Protein AF-A0A496DZE6-F1 (afdb_monomer)

Foldseek 3Di:
DDDPPDPPPLPDQDPVLVVLLVCLVPDDDPDQKDALDPPRIGNGVPVLNVVLSVCCVVDVSPVVNVVSSVVSVSVVVRVVVVVVVVVD

Mean predicted aligned error: 7.96 Å

Secondary structure (DSSP, 8-state):
-----SSTTSSS--HHHHHHHHHHHH-----S-EEEETTEEES-HHHHHHHHHHHHHHHTT-GGGHHHHHHHHHHHHHHHHHHHHTT-

Structure (mmCIF, N/CA/C/O backbone):
data_AF-A0A496DZE6-F1
#
_entry.id   AF-A0A496DZE6-F1
#
loop_
_atom_site.group_PDB
_atom_site.id
_atom_site.type_symbol
_atom_site.label_atom_id
_atom_site.label_alt_id
_atom_site.label_comp_id
_atom_site.label_asym_id
_atom_site.label_entity_id
_atom_site.label_seq_id
_atom_site.pdbx_PDB_ins_code
_atom_site.Cartn_x
_atom_site.Cartn_y
_atom_site.Cartn_z
_atom_site.occupancy
_atom_site.B_iso_or_equiv
_atom_site.auth_seq_id
_atom_site.auth_comp_id
_atom_site.auth_asym_id
_atom_site.auth_atom_id
_atom_site.pdbx_PDB_model_num
ATOM 1 N N . MET A 1 1 ? 43.989 2.648 -14.035 1.00 45.34 1 MET A N 1
ATOM 2 C CA . MET A 1 1 ? 43.136 3.517 -13.194 1.00 45.34 1 MET A CA 1
ATOM 3 C C . MET A 1 1 ? 42.053 4.099 -14.078 1.00 45.34 1 MET A C 1
ATOM 5 O O . MET A 1 1 ? 42.379 4.564 -15.159 1.00 45.34 1 MET A O 1
ATOM 9 N N . GLY A 1 2 ? 40.799 4.026 -13.648 1.00 41.59 2 GLY A N 1
ATOM 10 C CA . GLY A 1 2 ? 39.648 4.527 -14.399 1.00 41.59 2 GLY A CA 1
ATOM 11 C C . GLY A 1 2 ? 38.414 3.710 -14.049 1.00 41.59 2 GLY A C 1
ATOM 12 O O . GLY A 1 2 ? 37.936 2.929 -14.861 1.00 41.59 2 GLY A O 1
ATOM 13 N N . ILE A 1 3 ? 37.990 3.791 -12.788 1.00 43.38 3 ILE A N 1
ATOM 14 C CA . ILE A 1 3 ? 36.810 3.090 -12.287 1.00 43.38 3 ILE A CA 1
ATOM 15 C C . ILE A 1 3 ? 35.587 3.817 -12.851 1.00 43.38 3 ILE A C 1
ATOM 17 O O . ILE A 1 3 ? 35.379 4.993 -12.558 1.00 43.38 3 ILE A O 1
ATOM 21 N N . PHE A 1 4 ? 34.786 3.121 -13.656 1.00 43.91 4 PHE A N 1
ATOM 22 C CA . PHE A 1 4 ? 33.448 3.551 -14.059 1.00 43.91 4 PHE A CA 1
ATOM 23 C C . PHE A 1 4 ? 32.516 3.502 -12.833 1.00 43.91 4 PHE A C 1
ATOM 25 O O . PHE A 1 4 ? 31.708 2.594 -12.686 1.00 43.91 4 PHE A O 1
ATOM 32 N N . ALA A 1 5 ? 32.660 4.456 -11.912 1.00 44.31 5 ALA A N 1
ATOM 33 C CA . ALA A 1 5 ? 31.829 4.595 -10.710 1.00 44.31 5 ALA A CA 1
ATOM 34 C C . ALA A 1 5 ? 30.704 5.638 -10.887 1.00 44.31 5 ALA A C 1
ATOM 36 O O . ALA A 1 5 ? 30.264 6.239 -9.914 1.00 44.31 5 ALA A O 1
ATOM 37 N N . GLY A 1 6 ? 30.274 5.907 -12.126 1.00 45.34 6 GLY A N 1
ATOM 38 C CA . GLY A 1 6 ? 29.509 7.119 -12.450 1.00 45.34 6 GLY A CA 1
ATOM 39 C C . GLY A 1 6 ? 28.121 6.946 -13.071 1.00 45.34 6 GLY A C 1
ATOM 40 O O . GLY A 1 6 ? 27.547 7.958 -13.450 1.00 45.34 6 GLY A O 1
ATOM 41 N N . VAL A 1 7 ? 27.576 5.729 -13.227 1.00 45.75 7 VAL A N 1
ATOM 42 C CA . VAL A 1 7 ? 26.281 5.542 -13.942 1.00 45.75 7 VAL A CA 1
ATOM 43 C C . VAL A 1 7 ? 25.293 4.591 -13.238 1.00 45.75 7 VAL A C 1
ATOM 45 O O . VAL A 1 7 ? 24.148 4.477 -13.653 1.00 45.75 7 VAL A O 1
ATOM 48 N N . ASN A 1 8 ? 25.663 3.972 -12.112 1.00 45.31 8 ASN A N 1
ATOM 49 C CA . ASN A 1 8 ? 24.767 3.055 -11.380 1.00 45.31 8 ASN A CA 1
ATOM 50 C C . ASN A 1 8 ? 23.847 3.745 -10.355 1.00 45.31 8 ASN A C 1
ATOM 52 O O . ASN A 1 8 ? 23.149 3.061 -9.620 1.00 45.31 8 ASN A O 1
ATOM 56 N N . HIS A 1 9 ? 23.849 5.079 -10.270 1.00 44.50 9 HIS A N 1
ATOM 57 C CA . HIS A 1 9 ? 23.111 5.804 -9.225 1.00 44.50 9 HIS A CA 1
ATOM 58 C C . HIS A 1 9 ? 21.736 6.341 -9.664 1.00 44.50 9 HIS A C 1
ATOM 60 O O . HIS A 1 9 ? 21.016 6.897 -8.838 1.00 44.50 9 HIS A O 1
ATOM 66 N N . LEU A 1 10 ? 21.377 6.178 -10.944 1.00 47.47 10 LEU A N 1
ATOM 67 C CA . LEU A 1 10 ? 20.092 6.611 -11.519 1.00 47.47 10 LEU A CA 1
ATOM 68 C C . LEU A 1 10 ? 19.081 5.461 -11.683 1.00 47.47 10 LEU A C 1
ATOM 70 O O . LEU A 1 10 ? 17.920 5.714 -11.979 1.00 47.47 10 LEU A O 1
ATOM 74 N N . TYR A 1 11 ? 19.518 4.218 -11.459 1.00 51.19 11 TYR A N 1
ATOM 75 C CA . TYR A 1 11 ? 18.737 2.993 -11.654 1.00 51.19 11 TYR A CA 1
ATOM 76 C C . TYR A 1 11 ? 18.762 2.128 -10.395 1.00 51.19 11 TYR A C 1
ATOM 78 O O . TYR A 1 11 ? 18.936 0.912 -10.455 1.00 51.19 11 TYR A O 1
ATOM 86 N N . THR A 1 12 ? 18.543 2.737 -9.233 1.00 62.56 12 THR A N 1
ATOM 87 C CA . THR A 1 12 ? 18.312 1.979 -8.000 1.00 62.56 12 THR A CA 1
ATOM 88 C C . THR A 1 12 ? 17.031 2.470 -7.357 1.00 62.56 12 THR A C 1
ATOM 90 O O . THR A 1 12 ? 16.866 3.676 -7.170 1.00 62.56 12 THR A O 1
ATOM 93 N N . MET A 1 13 ? 16.127 1.547 -7.010 1.00 72.25 13 MET A N 1
ATOM 94 C CA . MET A 1 13 ? 14.910 1.892 -6.280 1.00 72.25 13 MET A CA 1
ATOM 95 C C . MET A 1 13 ? 15.316 2.645 -5.01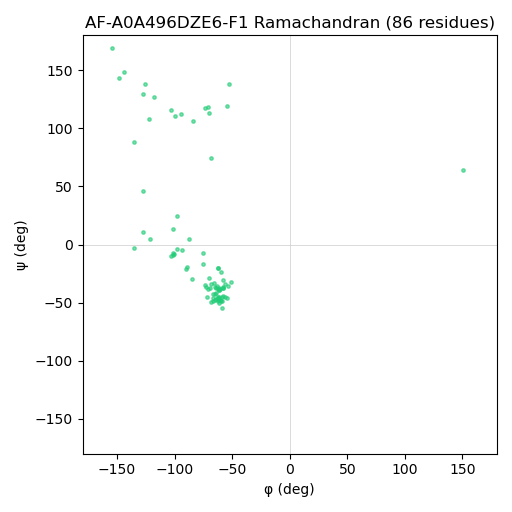4 1.00 72.25 13 MET A C 1
ATOM 97 O O . MET A 1 13 ? 16.070 2.096 -4.205 1.00 72.25 13 MET A O 1
ATOM 101 N N . ASN A 1 14 ? 14.870 3.899 -4.883 1.00 83.69 14 ASN A N 1
ATOM 102 C CA . ASN A 1 14 ? 15.211 4.742 -3.739 1.00 83.69 14 ASN A CA 1
ATOM 103 C C . ASN A 1 14 ? 14.873 3.987 -2.438 1.00 83.69 14 ASN A C 1
ATOM 105 O O . ASN A 1 14 ? 13.835 3.325 -2.357 1.00 83.69 14 ASN A O 1
ATOM 109 N N . GLU A 1 15 ? 15.745 4.068 -1.432 1.00 86.06 15 GLU A N 1
ATOM 110 C CA . GLU A 1 15 ? 15.534 3.457 -0.115 1.00 86.06 15 GLU A CA 1
ATOM 111 C C . GLU A 1 15 ? 14.199 3.882 0.510 1.00 86.06 15 GLU A C 1
ATOM 113 O O . GLU A 1 15 ? 13.499 3.051 1.084 1.00 86.06 15 GLU A O 1
ATOM 118 N N . GLU A 1 16 ? 13.772 5.130 0.306 1.00 88.25 16 GLU A N 1
ATOM 119 C CA . GLU A 1 16 ? 12.453 5.599 0.751 1.00 88.25 16 GLU A CA 1
ATOM 120 C C . GLU A 1 16 ? 11.301 4.828 0.088 1.00 88.25 16 GLU A C 1
ATOM 122 O O . GLU A 1 16 ? 10.311 4.492 0.739 1.00 88.25 16 GLU A O 1
ATOM 127 N N . LEU A 1 17 ? 11.435 4.503 -1.202 1.00 89.00 17 LEU A N 1
ATOM 128 C CA . LEU A 1 17 ? 10.428 3.747 -1.942 1.00 89.00 17 LEU A CA 1
ATOM 129 C C . LEU A 1 17 ? 10.414 2.272 -1.525 1.00 89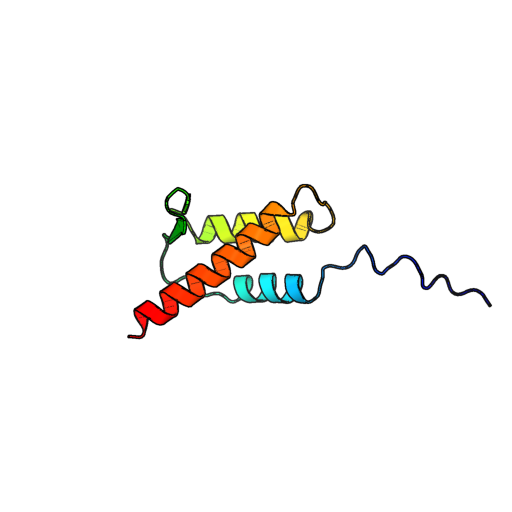.00 17 LEU A C 1
ATOM 131 O O . LEU A 1 17 ? 9.345 1.675 -1.414 1.00 89.00 17 LEU A O 1
ATOM 135 N N . LYS A 1 18 ? 11.582 1.686 -1.235 1.00 91.00 18 LYS A N 1
ATOM 136 C CA . LYS A 1 18 ? 11.676 0.334 -0.659 1.00 91.00 18 LYS A CA 1
ATOM 137 C C . LYS A 1 18 ? 10.956 0.257 0.683 1.00 91.00 18 LYS A C 1
ATOM 139 O O . LYS A 1 18 ? 10.113 -0.617 0.856 1.00 91.00 18 LYS A O 1
ATOM 144 N N . GLN A 1 19 ? 11.225 1.206 1.579 1.00 92.50 19 GLN A N 1
ATOM 145 C CA . GLN A 1 19 ? 10.563 1.293 2.882 1.00 92.50 19 GLN A CA 1
ATOM 146 C C . GLN A 1 19 ? 9.050 1.487 2.745 1.00 92.50 19 GLN A C 1
ATOM 148 O O . GLN A 1 19 ? 8.283 0.912 3.514 1.00 92.50 19 GLN A O 1
ATOM 153 N N . LEU A 1 20 ? 8.600 2.270 1.757 1.00 93.69 20 LEU A N 1
ATOM 154 C CA . LEU A 1 20 ? 7.175 2.433 1.469 1.00 93.69 20 LEU A CA 1
ATOM 155 C C . LEU A 1 20 ? 6.525 1.104 1.066 1.00 93.69 20 LEU A C 1
ATOM 157 O O . LEU A 1 20 ? 5.475 0.750 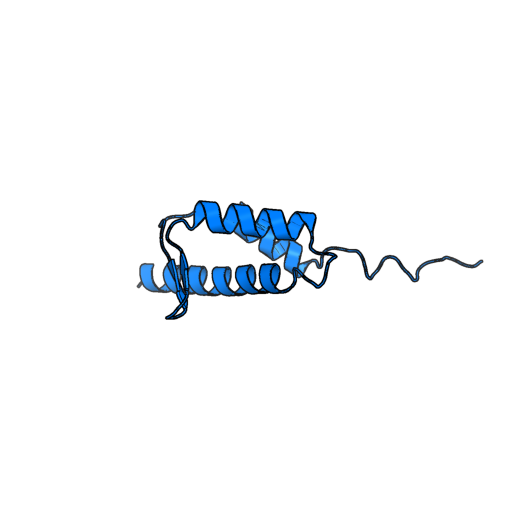1.598 1.00 93.69 20 LEU A O 1
ATOM 161 N N . LEU A 1 21 ? 7.137 0.366 0.139 1.00 93.88 21 LEU A N 1
ATOM 162 C CA . LEU A 1 21 ? 6.618 -0.925 -0.314 1.00 93.88 21 LEU A CA 1
ATOM 163 C C . LEU A 1 21 ? 6.618 -1.963 0.812 1.00 93.88 21 LEU A C 1
ATOM 165 O O . LEU A 1 21 ? 5.627 -2.666 0.983 1.00 93.88 21 LEU A O 1
ATOM 169 N N . GLU A 1 22 ? 7.684 -2.015 1.609 1.00 94.69 22 GLU A N 1
ATOM 170 C CA . GLU A 1 22 ? 7.785 -2.907 2.766 1.00 94.69 22 GLU A CA 1
ATOM 171 C C . GLU A 1 22 ? 6.739 -2.578 3.840 1.00 94.69 22 GLU A C 1
ATOM 173 O O . GLU A 1 22 ? 6.148 -3.479 4.435 1.00 94.69 22 GLU A O 1
ATOM 178 N N . TRP A 1 23 ? 6.443 -1.293 4.055 1.00 95.12 23 TRP A N 1
ATOM 179 C CA . TRP A 1 23 ? 5.350 -0.879 4.933 1.00 95.12 23 TRP A CA 1
ATOM 180 C C . TRP A 1 23 ? 4.009 -1.449 4.452 1.00 95.12 23 TRP A C 1
ATOM 182 O O . TRP A 1 23 ? 3.272 -2.015 5.254 1.00 95.12 23 TRP A O 1
ATOM 192 N N . PHE A 1 24 ? 3.717 -1.373 3.147 1.00 94.62 24 PHE A N 1
ATOM 193 C CA . PHE A 1 24 ? 2.490 -1.938 2.573 1.00 94.62 24 PHE A CA 1
ATOM 194 C C . PHE A 1 24 ? 2.448 -3.470 2.606 1.00 94.62 24 PHE A C 1
ATOM 196 O O . PHE A 1 24 ? 1.369 -4.028 2.789 1.00 94.62 24 PHE A O 1
ATOM 203 N N . ASP A 1 25 ? 3.588 -4.150 2.463 1.00 91.69 25 ASP A N 1
ATOM 204 C CA . ASP A 1 25 ? 3.663 -5.614 2.567 1.00 91.69 25 ASP A CA 1
ATOM 205 C C . ASP A 1 25 ? 3.331 -6.115 3.978 1.00 91.69 25 ASP A C 1
ATOM 207 O O . ASP A 1 25 ? 2.732 -7.179 4.137 1.00 91.69 25 ASP A O 1
ATOM 211 N N . ASN A 1 26 ? 3.680 -5.330 4.999 1.00 93.44 26 ASN A N 1
ATOM 212 C CA . ASN A 1 26 ? 3.403 -5.641 6.401 1.00 93.44 26 ASN A CA 1
ATOM 213 C C . ASN A 1 26 ? 2.087 -5.032 6.915 1.00 93.44 26 ASN A C 1
ATOM 215 O O . ASN A 1 26 ? 1.690 -5.290 8.054 1.00 93.44 26 ASN A O 1
ATOM 219 N N . TYR A 1 27 ? 1.402 -4.225 6.101 1.00 90.62 27 TYR A N 1
ATOM 220 C CA . TYR A 1 27 ? 0.194 -3.524 6.514 1.00 90.62 27 TYR A CA 1
ATOM 221 C C . TYR A 1 27 ? -0.986 -4.490 6.679 1.00 90.62 27 TYR A C 1
ATOM 223 O O . TYR A 1 27 ? -1.447 -5.120 5.723 1.00 90.62 27 TYR A O 1
ATOM 231 N N . GLN A 1 28 ? -1.519 -4.586 7.899 1.00 89.00 28 GLN A N 1
ATOM 232 C CA . GLN A 1 28 ? -2.714 -5.379 8.169 1.00 89.00 28 GLN A CA 1
ATOM 233 C C . GLN A 1 28 ? -3.972 -4.571 7.861 1.00 89.00 28 GLN A C 1
ATOM 235 O O . GLN A 1 28 ? -4.376 -3.686 8.610 1.00 89.00 28 GLN A O 1
ATOM 240 N N . ILE A 1 29 ? -4.617 -4.917 6.751 1.00 85.81 29 ILE A N 1
ATOM 241 C CA . ILE A 1 29 ? -5.863 -4.284 6.326 1.00 85.81 29 ILE A CA 1
ATOM 242 C C . ILE A 1 29 ? -6.995 -4.697 7.277 1.00 85.81 29 ILE A C 1
ATOM 244 O O . ILE A 1 29 ? -7.403 -5.857 7.300 1.00 85.81 29 ILE A O 1
ATOM 248 N N . THR A 1 30 ? -7.524 -3.735 8.033 1.00 85.88 30 THR A N 1
ATOM 249 C CA . THR A 1 30 ? -8.639 -3.929 8.982 1.00 85.88 30 THR A CA 1
ATOM 250 C C . THR A 1 30 ? -9.989 -3.452 8.437 1.00 85.88 30 THR A C 1
ATOM 252 O O . THR A 1 30 ? -11.033 -3.731 9.022 1.00 85.88 30 THR A O 1
ATOM 255 N N . PHE A 1 31 ? -9.991 -2.765 7.295 1.00 83.00 31 PHE A N 1
ATOM 256 C CA . PHE A 1 31 ? -11.179 -2.266 6.603 1.00 83.00 31 PHE A CA 1
ATOM 257 C C . PHE A 1 31 ? -10.979 -2.348 5.091 1.00 83.00 31 PHE A C 1
ATOM 259 O O . PHE A 1 31 ? -9.871 -2.196 4.589 1.00 83.00 31 PHE A O 1
ATOM 266 N N . ASN A 1 32 ? -12.057 -2.571 4.344 1.00 86.44 32 ASN A N 1
ATOM 267 C CA . ASN A 1 32 ? -11.958 -2.802 2.902 1.00 86.44 32 ASN A CA 1
ATOM 268 C C . ASN A 1 32 ? -12.036 -1.516 2.062 1.00 86.44 32 ASN A C 1
ATOM 270 O O . ASN A 1 32 ? -11.588 -1.493 0.920 1.00 86.44 32 ASN A O 1
ATOM 274 N N . GLU A 1 33 ? -12.592 -0.445 2.626 1.00 89.75 33 GLU A N 1
ATOM 275 C CA . GLU A 1 33 ? -12.972 0.749 1.875 1.00 89.75 33 GLU A CA 1
ATOM 276 C C . GLU A 1 33 ? -12.346 2.011 2.467 1.00 89.75 33 GLU A C 1
ATOM 278 O O . GLU A 1 33 ? -12.304 2.217 3.691 1.00 89.75 33 GLU A O 1
ATOM 283 N N . ILE A 1 34 ? -11.872 2.890 1.586 1.00 88.81 34 ILE A N 1
ATOM 284 C CA . ILE A 1 34 ? -11.271 4.158 1.981 1.00 88.81 34 ILE A CA 1
ATOM 285 C C . ILE A 1 34 ? -11.524 5.243 0.942 1.00 88.81 34 ILE A C 1
ATOM 287 O O . ILE A 1 34 ? -11.519 5.007 -0.265 1.00 88.81 34 ILE A O 1
ATOM 291 N N . ARG A 1 35 ? -11.733 6.467 1.419 1.00 86.69 35 ARG A N 1
ATOM 292 C CA . ARG A 1 35 ? -11.807 7.651 0.572 1.00 86.69 35 ARG A CA 1
ATOM 293 C C . ARG A 1 35 ? -10.459 8.365 0.637 1.00 86.69 35 ARG A C 1
ATOM 295 O O . ARG A 1 35 ? -10.113 8.899 1.680 1.00 86.69 35 ARG A O 1
ATOM 302 N N . LEU A 1 36 ? -9.706 8.343 -0.462 1.00 81.75 36 LEU A N 1
ATOM 303 C CA . LEU A 1 36 ? -8.416 9.038 -0.578 1.00 81.75 36 LEU A CA 1
ATOM 304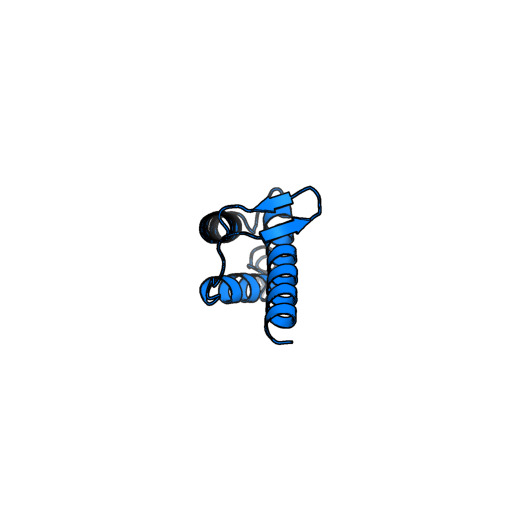 C C . LEU A 1 36 ? -8.593 10.551 -0.718 1.00 81.75 36 LEU A C 1
ATOM 306 O O . LEU A 1 36 ? -7.778 11.333 -0.242 1.00 81.75 36 LEU A O 1
ATOM 310 N N . SER A 1 37 ? -9.654 10.962 -1.407 1.00 79.38 37 SER A N 1
ATOM 311 C CA . SER A 1 37 ? -10.021 12.359 -1.618 1.00 79.38 37 SER A CA 1
ATOM 312 C C . SER A 1 37 ? -11.531 12.459 -1.851 1.00 79.38 37 SER A C 1
ATOM 314 O O . SER A 1 37 ? -12.177 11.433 -2.090 1.00 79.38 37 SER A O 1
ATOM 316 N N . PRO A 1 38 ? -12.138 13.660 -1.843 1.00 79.06 38 PRO A N 1
ATOM 317 C CA . PRO A 1 38 ? -13.568 13.810 -2.116 1.00 79.06 38 PRO A CA 1
ATOM 318 C C . PRO A 1 38 ? -14.033 13.118 -3.408 1.00 79.06 38 PRO A C 1
ATOM 320 O O . PRO A 1 38 ? -15.142 12.587 -3.434 1.00 79.06 38 PRO A O 1
ATOM 323 N N . CYS A 1 39 ? -13.172 13.057 -4.429 1.00 82.88 39 CYS A N 1
ATOM 324 C CA . CYS A 1 39 ? -13.467 12.466 -5.737 1.00 82.88 39 CYS A CA 1
ATOM 325 C C . CYS A 1 39 ? -12.895 11.052 -5.933 1.00 82.88 39 CYS A C 1
ATOM 327 O O . CYS A 1 39 ? -13.192 10.422 -6.945 1.00 82.88 39 CYS A O 1
ATOM 329 N N . GLN A 1 40 ? -12.079 10.545 -5.004 1.00 82.12 40 GLN A N 1
ATOM 330 C CA . GLN A 1 40 ? -11.406 9.255 -5.140 1.00 82.12 40 GLN A CA 1
ATOM 331 C C . GLN A 1 40 ? -11.775 8.334 -3.985 1.00 82.12 40 GLN A C 1
ATOM 333 O O . GLN A 1 40 ? -11.340 8.504 -2.844 1.00 82.12 40 GLN A O 1
ATOM 338 N N . TYR A 1 41 ? -12.575 7.330 -4.317 1.00 88.88 41 TYR A N 1
ATOM 339 C CA . TYR A 1 41 ? -13.030 6.310 -3.393 1.00 88.88 41 TYR A CA 1
ATOM 340 C C . TYR A 1 41 ? -12.534 4.941 -3.850 1.00 88.88 41 TYR A C 1
ATOM 342 O O . TYR A 1 41 ? -12.717 4.547 -5.002 1.00 88.88 41 TYR A O 1
ATOM 350 N N . ILE A 1 42 ? -11.884 4.235 -2.934 1.00 90.31 42 ILE A N 1
ATOM 351 C CA . ILE A 1 42 ? -11.387 2.881 -3.117 1.00 90.31 42 ILE A CA 1
ATOM 352 C C . ILE A 1 42 ? -12.340 1.947 -2.379 1.00 90.31 42 ILE A C 1
ATOM 354 O O . ILE A 1 42 ? -12.441 1.996 -1.155 1.00 90.31 42 ILE A O 1
ATOM 358 N N . PHE A 1 43 ? -13.010 1.085 -3.139 1.00 89.94 43 PHE A N 1
ATOM 359 C CA . PHE A 1 43 ? -13.950 0.091 -2.615 1.00 89.94 43 PHE A CA 1
ATOM 360 C C . PHE A 1 43 ? -13.281 -1.247 -2.251 1.00 89.94 43 PHE A C 1
ATOM 362 O O . PHE A 1 43 ? -13.858 -2.051 -1.530 1.00 89.94 43 PHE A O 1
ATOM 369 N N . ASP A 1 44 ? -12.088 -1.516 -2.788 1.00 90.94 44 ASP A N 1
ATOM 370 C CA . ASP A 1 44 ? -11.298 -2.718 -2.503 1.00 90.94 44 ASP A CA 1
ATOM 371 C C . ASP A 1 44 ? -9.844 -2.304 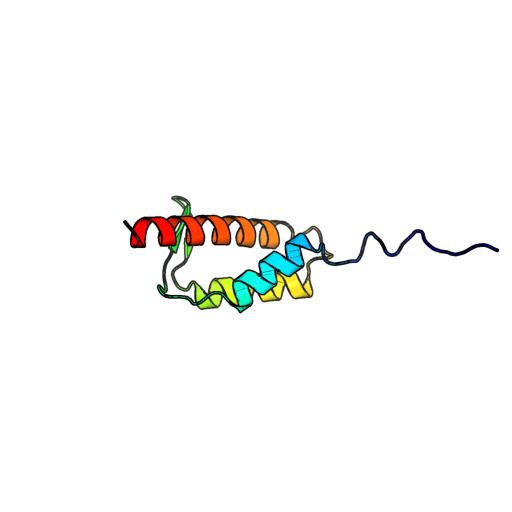-2.278 1.00 90.94 44 ASP A C 1
ATOM 373 O O . ASP A 1 44 ? -9.024 -2.221 -3.202 1.00 90.94 44 ASP A O 1
ATOM 377 N N . LEU A 1 45 ? -9.549 -1.978 -1.022 1.00 91.31 45 LEU A N 1
ATOM 378 C CA . LEU A 1 45 ? -8.247 -1.495 -0.587 1.00 91.31 45 LEU A CA 1
ATOM 379 C C . LEU A 1 45 ? -7.154 -2.540 -0.811 1.00 91.31 45 LEU A C 1
ATOM 381 O O . LEU A 1 45 ? -6.051 -2.204 -1.240 1.00 91.31 45 LEU A O 1
ATOM 385 N N . ARG A 1 46 ? -7.464 -3.819 -0.585 1.00 91.38 46 ARG A N 1
ATOM 386 C CA . ARG A 1 46 ? -6.498 -4.906 -0.750 1.00 91.38 46 ARG A CA 1
ATOM 387 C C . ARG A 1 46 ? -6.077 -5.053 -2.205 1.00 91.38 46 ARG A C 1
ATOM 389 O O . ARG A 1 46 ? -4.882 -5.140 -2.497 1.00 91.38 46 ARG A O 1
ATOM 396 N N . LYS A 1 47 ? -7.042 -5.070 -3.125 1.00 92.62 47 LYS A N 1
ATOM 397 C CA . LYS A 1 47 ? -6.758 -5.128 -4.560 1.00 92.62 47 LYS A CA 1
ATOM 398 C C . LYS A 1 47 ? -6.022 -3.881 -5.022 1.00 92.62 47 LYS A C 1
ATOM 400 O O . LYS A 1 47 ? -5.064 -4.015 -5.779 1.00 92.62 47 LYS A O 1
ATOM 405 N N . PHE A 1 48 ? -6.422 -2.702 -4.546 1.00 91.44 48 PHE A N 1
ATOM 406 C CA . PHE A 1 48 ? -5.752 -1.449 -4.880 1.00 91.44 48 PHE A CA 1
ATOM 407 C C . PHE A 1 48 ? -4.272 -1.476 -4.477 1.00 91.44 48 PHE A C 1
ATOM 409 O O . PHE A 1 48 ? -3.415 -1.329 -5.343 1.00 91.44 48 PHE A O 1
ATOM 416 N N . ILE A 1 49 ? -3.959 -1.766 -3.207 1.00 92.31 49 ILE A N 1
ATOM 417 C CA . ILE A 1 49 ? -2.573 -1.868 -2.713 1.00 92.31 49 ILE A CA 1
ATOM 418 C C . ILE A 1 49 ? -1.781 -2.890 -3.532 1.00 92.31 49 ILE A C 1
ATOM 420 O O . ILE A 1 49 ? -0.658 -2.612 -3.952 1.00 92.31 49 ILE A O 1
ATOM 424 N N . SER A 1 50 ? -2.359 -4.062 -3.805 1.00 92.62 50 SER A N 1
ATOM 425 C CA . SER A 1 50 ? -1.677 -5.109 -4.568 1.00 92.62 50 SER A CA 1
ATOM 426 C C . SER A 1 50 ? -1.342 -4.672 -5.996 1.00 92.62 50 SER A C 1
ATOM 428 O O . SER A 1 50 ? -0.215 -4.864 -6.446 1.00 92.62 50 SER A O 1
ATOM 430 N N . VAL A 1 51 ? -2.289 -4.065 -6.715 1.00 91.69 51 VAL A N 1
ATOM 431 C CA . VAL A 1 51 ? -2.061 -3.562 -8.079 1.00 91.69 51 VAL A CA 1
ATOM 432 C C . VAL A 1 51 ? -0.989 -2.478 -8.070 1.00 91.69 51 VAL A C 1
ATOM 434 O O . VAL A 1 51 ? -0.053 -2.538 -8.866 1.00 91.69 51 VAL A O 1
ATOM 437 N N . GLN A 1 52 ? -1.088 -1.542 -7.130 1.00 90.88 52 GLN A N 1
ATOM 438 C CA . GLN A 1 52 ? -0.229 -0.372 -7.070 1.00 90.88 52 GLN A CA 1
ATOM 439 C C . GLN A 1 52 ? 1.217 -0.728 -6.715 1.00 90.88 52 GLN A C 1
ATOM 441 O O . GLN A 1 52 ? 2.147 -0.369 -7.434 1.00 90.88 52 GLN A O 1
ATOM 446 N N . THR A 1 53 ? 1.414 -1.514 -5.655 1.00 93.56 53 THR A N 1
ATOM 447 C CA . THR A 1 53 ? 2.746 -1.989 -5.247 1.00 93.56 53 THR A CA 1
ATOM 448 C C . THR A 1 53 ? 3.393 -2.849 -6.332 1.00 93.56 53 THR A C 1
ATOM 450 O O . THR A 1 53 ? 4.583 -2.707 -6.604 1.00 93.56 53 THR A O 1
ATOM 453 N N . ASN A 1 54 ? 2.620 -3.696 -7.021 1.00 93.06 54 ASN A N 1
ATOM 454 C CA . ASN A 1 54 ? 3.132 -4.495 -8.133 1.00 93.06 54 ASN A CA 1
ATOM 455 C C . ASN A 1 54 ? 3.488 -3.654 -9.363 1.00 93.06 54 ASN A C 1
ATOM 457 O O . ASN A 1 54 ? 4.474 -3.970 -10.028 1.00 93.06 54 ASN A O 1
ATOM 461 N N . SER A 1 55 ? 2.711 -2.612 -9.671 1.00 91.19 55 SER A N 1
ATOM 462 C CA . SER A 1 55 ? 3.032 -1.675 -10.750 1.00 91.19 55 SER A CA 1
ATOM 463 C C . SER A 1 55 ? 4.354 -0.970 -10.465 1.00 91.19 55 SER A C 1
ATOM 465 O O . SER A 1 55 ? 5.272 -1.031 -11.281 1.00 91.19 55 SER A O 1
ATOM 467 N N . VAL A 1 56 ? 4.508 -0.417 -9.258 1.00 90.31 56 VAL A N 1
ATOM 468 C CA . VAL A 1 56 ? 5.734 0.273 -8.840 1.00 90.31 56 VAL A CA 1
ATOM 469 C C . VAL A 1 56 ? 6.938 -0.665 -8.868 1.00 90.31 56 VAL A C 1
ATOM 471 O O . VAL A 1 56 ? 7.944 -0.334 -9.483 1.00 90.31 56 VAL A O 1
ATOM 474 N N . ARG A 1 57 ? 6.843 -1.879 -8.310 1.00 90.69 57 ARG A N 1
ATOM 475 C CA . ARG A 1 57 ? 7.955 -2.853 -8.351 1.00 90.69 57 ARG A CA 1
ATOM 476 C C . ARG A 1 57 ? 8.434 -3.163 -9.770 1.00 90.69 57 ARG A C 1
ATOM 47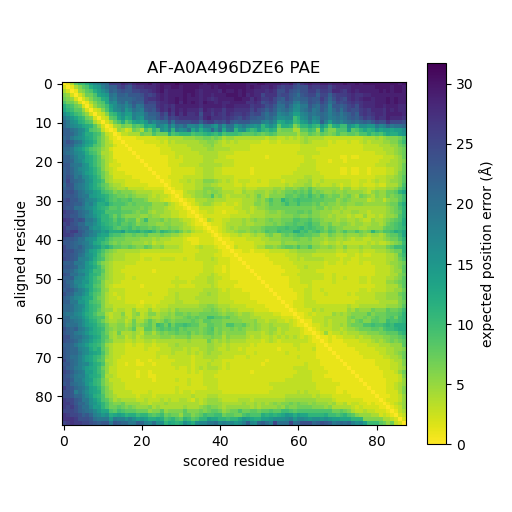8 O O . ARG A 1 57 ? 9.619 -3.415 -9.960 1.00 90.69 57 ARG A O 1
ATOM 485 N N . LYS A 1 58 ? 7.528 -3.168 -10.752 1.00 90.25 58 LYS A N 1
ATOM 486 C CA . LYS A 1 58 ? 7.851 -3.460 -12.156 1.00 90.25 58 LYS A CA 1
ATOM 487 C C . LYS A 1 58 ? 8.335 -2.238 -12.930 1.00 90.25 58 LYS A C 1
ATOM 489 O O . LYS A 1 58 ? 9.098 -2.407 -13.872 1.00 90.25 58 LYS A O 1
ATOM 494 N N . ASN A 1 59 ? 7.873 -1.045 -12.559 1.00 88.06 59 ASN A N 1
ATOM 495 C CA . ASN A 1 59 ? 7.971 0.148 -13.397 1.00 88.06 59 ASN A CA 1
ATOM 496 C C . ASN A 1 59 ? 8.614 1.360 -12.701 1.00 88.06 59 ASN A C 1
ATOM 498 O O . ASN A 1 59 ? 8.550 2.447 -13.258 1.00 88.06 59 ASN A O 1
ATOM 502 N N . TRP A 1 60 ? 9.219 1.227 -11.516 1.00 82.06 60 TRP A N 1
ATOM 503 C CA . TRP A 1 60 ? 9.756 2.369 -10.750 1.00 82.06 60 TRP A CA 1
ATOM 504 C C . TRP A 1 60 ? 10.843 3.176 -11.487 1.00 82.06 60 TRP A C 1
ATOM 506 O O . TRP A 1 60 ? 11.021 4.353 -11.191 1.00 82.06 60 TRP A O 1
ATOM 516 N N . GLU A 1 61 ? 11.545 2.579 -12.454 1.00 82.88 61 GLU A N 1
ATOM 517 C CA . GLU A 1 61 ? 12.507 3.279 -13.326 1.00 82.88 61 GLU A CA 1
ATOM 518 C C . GLU A 1 61 ? 11.824 4.134 -14.405 1.00 82.88 61 GLU A C 1
ATOM 520 O O . GLU A 1 61 ? 12.458 4.983 -15.031 1.00 82.88 61 GLU A O 1
ATOM 525 N N . ASN A 1 62 ? 10.534 3.900 -14.659 1.00 83.31 62 ASN A N 1
ATOM 526 C CA . ASN A 1 62 ? 9.785 4.563 -15.712 1.00 83.31 62 ASN A CA 1
ATOM 527 C C . ASN A 1 62 ? 9.040 5.791 -15.152 1.00 83.31 62 ASN A C 1
ATOM 529 O O . ASN A 1 62 ? 8.054 5.629 -14.427 1.00 83.31 62 ASN A O 1
ATOM 533 N N . PRO A 1 63 ? 9.419 7.021 -15.548 1.00 79.62 63 PRO A N 1
ATOM 534 C CA . PRO A 1 63 ? 8.808 8.248 -15.034 1.00 79.62 63 PRO A CA 1
ATOM 535 C C . PRO A 1 63 ? 7.311 8.373 -15.359 1.00 79.62 63 PRO A C 1
ATOM 537 O O . PRO A 1 63 ? 6.588 9.080 -14.667 1.00 79.62 63 PRO A O 1
ATOM 540 N N . THR A 1 64 ? 6.792 7.654 -16.362 1.00 80.88 64 THR A N 1
ATOM 541 C CA . THR A 1 64 ? 5.343 7.614 -16.643 1.00 80.88 64 THR A CA 1
ATOM 542 C C . THR A 1 64 ? 4.530 7.017 -15.483 1.00 80.88 64 THR A C 1
ATOM 544 O O . THR A 1 64 ? 3.335 7.277 -15.377 1.00 80.88 64 THR A O 1
ATOM 547 N N . PHE A 1 65 ? 5.172 6.261 -14.589 1.00 77.44 65 PHE A N 1
ATOM 548 C CA . PHE A 1 65 ? 4.551 5.619 -13.430 1.00 77.44 65 PHE A CA 1
ATOM 549 C C . PHE A 1 65 ? 4.806 6.376 -12.117 1.00 77.44 65 PHE A C 1
ATOM 551 O O . PHE A 1 65 ? 4.523 5.860 -11.039 1.00 77.44 65 PHE A O 1
ATOM 558 N N . GLU A 1 66 ? 5.286 7.622 -12.173 1.00 82.81 66 GLU A N 1
ATOM 559 C CA . GLU A 1 66 ? 5.473 8.462 -10.982 1.00 82.81 66 GLU A CA 1
ATOM 560 C C . GLU A 1 66 ? 4.163 8.654 -10.200 1.00 82.81 66 GLU A C 1
ATOM 562 O O . GLU A 1 66 ? 4.148 8.605 -8.968 1.00 82.81 66 GLU A O 1
ATOM 567 N N . TYR A 1 67 ? 3.036 8.768 -10.911 1.00 83.06 67 TYR A N 1
ATOM 568 C CA . TYR A 1 67 ? 1.712 8.851 -10.291 1.00 83.06 67 TYR A CA 1
ATOM 569 C C . TYR A 1 67 ? 1.408 7.639 -9.405 1.00 83.06 67 TYR A C 1
ATOM 571 O O . TYR A 1 67 ? 0.718 7.766 -8.386 1.00 83.06 67 TYR A O 1
ATOM 579 N N . ASP A 1 68 ? 1.958 6.472 -9.750 1.00 86.00 68 ASP A N 1
ATOM 580 C CA . ASP A 1 68 ? 1.707 5.274 -8.977 1.00 86.00 68 ASP A CA 1
ATOM 581 C C . ASP A 1 68 ? 2.390 5.312 -7.613 1.00 86.00 68 ASP A C 1
ATOM 583 O O . ASP A 1 68 ? 1.801 4.900 -6.610 1.00 86.00 68 ASP A O 1
ATOM 587 N N . ILE A 1 69 ? 3.602 5.864 -7.582 1.00 88.12 69 ILE A N 1
ATOM 588 C CA . ILE A 1 69 ? 4.377 6.105 -6.367 1.00 88.12 69 ILE A CA 1
ATOM 589 C C . ILE A 1 69 ? 3.683 7.172 -5.510 1.00 88.12 69 ILE A C 1
ATOM 591 O O . ILE A 1 69 ? 3.488 6.967 -4.311 1.00 88.12 69 ILE A O 1
ATOM 595 N N . ILE A 1 70 ? 3.236 8.277 -6.119 1.00 87.81 70 ILE A N 1
ATOM 596 C CA . ILE A 1 70 ? 2.505 9.351 -5.423 1.00 87.81 70 ILE A CA 1
ATOM 597 C C . ILE A 1 70 ? 1.238 8.801 -4.754 1.00 87.81 70 ILE A C 1
ATOM 599 O O . ILE A 1 70 ? 0.968 9.104 -3.590 1.00 87.81 70 ILE A O 1
ATOM 603 N N . SER A 1 71 ? 0.491 7.953 -5.461 1.00 88.25 71 SER A N 1
ATOM 604 C CA . SER A 1 71 ? -0.734 7.336 -4.945 1.00 88.25 71 SER A CA 1
ATOM 605 C C . SER A 1 71 ? -0.474 6.474 -3.704 1.00 88.25 71 SER A C 1
ATOM 607 O O . SER A 1 71 ? -1.269 6.499 -2.765 1.00 88.25 71 SER A O 1
ATOM 609 N N . LEU A 1 72 ? 0.651 5.748 -3.654 1.00 91.44 72 LEU A N 1
ATOM 610 C CA . LEU A 1 72 ? 1.044 4.966 -2.476 1.00 91.44 72 LEU A CA 1
ATOM 611 C C . LEU A 1 72 ? 1.377 5.855 -1.272 1.00 91.44 72 LEU A C 1
ATOM 613 O O . LEU A 1 72 ? 0.937 5.558 -0.162 1.00 91.44 72 LEU A O 1
ATOM 617 N N . TYR A 1 73 ? 2.102 6.960 -1.469 1.00 91.75 73 TYR A N 1
ATOM 618 C CA . TYR A 1 73 ? 2.388 7.905 -0.382 1.00 91.75 73 TYR A CA 1
ATOM 619 C C . TYR A 1 73 ? 1.113 8.538 0.179 1.00 91.75 73 TYR A C 1
ATOM 621 O O . TYR A 1 73 ? 0.935 8.607 1.397 1.00 91.75 73 TYR A O 1
ATOM 629 N N . GLN A 1 74 ? 0.207 8.969 -0.701 1.00 90.31 74 GLN A N 1
ATOM 630 C CA . GLN A 1 74 ? -1.086 9.518 -0.297 1.00 90.31 74 GLN A CA 1
ATOM 631 C C . GLN A 1 74 ? -1.909 8.484 0.467 1.00 90.31 74 GLN A C 1
ATOM 633 O O . GLN A 1 74 ? -2.443 8.792 1.530 1.00 90.31 74 GLN A O 1
ATOM 638 N N . LEU A 1 75 ? -1.962 7.248 -0.035 1.00 92.19 75 LEU A N 1
ATOM 639 C CA . LEU A 1 75 ? -2.682 6.176 0.632 1.00 92.19 75 LEU A CA 1
ATOM 640 C C . LEU A 1 75 ? -2.127 5.899 2.025 1.00 92.19 75 LEU A C 1
ATOM 642 O O . LEU A 1 75 ? -2.908 5.849 2.969 1.00 92.19 75 LEU A O 1
ATOM 646 N N . LYS A 1 76 ? -0.804 5.781 2.174 1.00 93.44 76 LYS A N 1
ATOM 647 C CA . LYS A 1 76 ? -0.177 5.564 3.482 1.00 93.44 76 LYS A CA 1
ATOM 648 C C . LYS A 1 76 ? -0.593 6.644 4.483 1.00 93.44 76 LYS A C 1
ATOM 650 O O . LYS A 1 76 ? -1.005 6.313 5.589 1.00 93.44 76 LYS A O 1
ATOM 655 N N . LYS A 1 77 ? -0.561 7.917 4.077 1.00 92.06 77 LYS A N 1
ATOM 656 C CA . LYS A 1 77 ? -0.969 9.037 4.934 1.00 92.06 77 LYS A CA 1
ATOM 657 C C . LYS A 1 77 ? -2.423 8.906 5.406 1.00 92.06 77 LYS A C 1
ATOM 659 O O . LYS A 1 77 ? -2.682 9.020 6.598 1.00 92.06 77 LYS A O 1
ATOM 664 N N . VAL A 1 78 ? -3.354 8.625 4.492 1.00 90.75 78 VAL A N 1
ATOM 665 C CA . VAL A 1 78 ? -4.779 8.475 4.838 1.00 90.75 78 VAL A CA 1
ATOM 666 C C . VAL A 1 78 ? -5.005 7.258 5.744 1.00 90.75 78 VAL A C 1
ATOM 668 O O . VAL A 1 78 ? -5.829 7.319 6.652 1.00 90.75 78 VAL A O 1
ATOM 671 N N . LEU A 1 79 ? -4.267 6.161 5.539 1.00 90.94 79 LEU A N 1
ATOM 672 C CA . LEU A 1 79 ? -4.326 4.982 6.410 1.00 90.94 79 LEU A CA 1
ATOM 673 C C . LEU A 1 79 ? -3.849 5.304 7.833 1.00 90.94 79 LEU A C 1
ATOM 675 O O . LEU A 1 79 ? -4.543 4.9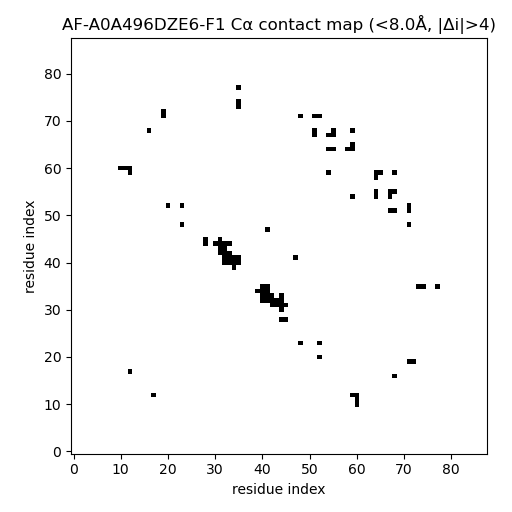82 8.794 1.00 90.94 79 LEU A O 1
ATOM 679 N N . GLU A 1 80 ? -2.713 5.990 7.971 1.00 91.06 80 GLU A N 1
ATOM 680 C CA . GLU A 1 80 ? -2.185 6.421 9.271 1.00 91.06 80 GLU A CA 1
ATOM 681 C C . GLU A 1 80 ? -3.123 7.405 9.991 1.00 91.06 80 GLU A C 1
ATOM 683 O O . GLU A 1 80 ? -3.228 7.366 11.216 1.00 91.06 80 GLU A O 1
ATOM 688 N N . GLU A 1 81 ? -3.811 8.288 9.259 1.00 89.62 81 GLU A N 1
ATOM 689 C CA . GLU A 1 81 ? -4.825 9.199 9.811 1.00 89.62 81 GLU A CA 1
ATOM 690 C C . GLU A 1 81 ? -6.051 8.430 10.318 1.00 89.62 81 GLU A C 1
ATOM 692 O O . GLU A 1 81 ? -6.432 8.585 11.479 1.00 89.62 81 GLU A O 1
ATOM 697 N N . LYS A 1 82 ? -6.594 7.514 9.509 1.00 85.81 82 LYS A N 1
ATOM 698 C CA . LYS A 1 82 ? -7.722 6.656 9.908 1.00 85.81 82 LYS A CA 1
ATOM 699 C C . LYS A 1 82 ? -7.418 5.814 11.148 1.00 85.81 82 LYS A C 1
ATOM 701 O O . LYS A 1 82 ? -8.290 5.571 11.976 1.00 85.81 82 LYS A O 1
ATOM 706 N N . GLU A 1 83 ? -6.189 5.324 11.276 1.00 84.31 83 GLU A N 1
ATOM 707 C CA . GLU A 1 83 ? -5.772 4.549 12.446 1.00 84.31 83 GLU A CA 1
ATOM 708 C C . GLU A 1 83 ? -5.655 5.381 13.720 1.00 84.31 83 GLU A C 1
ATOM 710 O O . GLU A 1 83 ? -5.825 4.831 14.808 1.00 84.31 83 GLU A O 1
ATOM 715 N N . LYS A 1 84 ? -5.354 6.678 13.604 1.00 84.38 84 LYS A N 1
ATOM 716 C CA . LYS A 1 84 ? -5.373 7.602 14.744 1.00 84.38 84 LYS A CA 1
ATOM 717 C C . LYS A 1 84 ? -6.806 7.883 15.178 1.00 84.38 84 LYS A C 1
ATOM 719 O O . LYS A 1 84 ? -7.087 7.757 16.361 1.00 84.38 84 LYS A O 1
ATOM 724 N N . GLU A 1 85 ? -7.703 8.152 14.228 1.00 80.38 85 GLU A N 1
ATOM 725 C CA . GLU A 1 85 ? -9.135 8.361 14.500 1.00 80.38 85 GLU A CA 1
ATOM 726 C C . GLU A 1 85 ? -9.781 7.153 15.194 1.00 80.38 85 GLU A C 1
ATOM 728 O O . GLU A 1 85 ? -10.590 7.321 16.093 1.00 80.38 85 GLU A O 1
ATOM 733 N N . ASN A 1 86 ? -9.397 5.926 14.828 1.00 70.19 86 ASN A N 1
ATOM 734 C CA . ASN A 1 86 ? -9.934 4.709 15.451 1.00 70.19 86 ASN A CA 1
ATOM 735 C C . ASN A 1 86 ? -9.379 4.412 16.863 1.00 70.19 86 ASN A C 1
ATOM 737 O O . ASN A 1 86 ? -9.813 3.439 17.483 1.00 70.19 86 ASN A O 1
ATOM 741 N N . LYS A 1 87 ? -8.376 5.160 17.342 1.00 63.44 87 LYS A N 1
ATOM 742 C CA . LYS A 1 87 ? -7.747 4.973 18.665 1.00 63.44 87 LYS A CA 1
ATOM 743 C C . LYS A 1 87 ? -8.194 6.006 19.706 1.00 63.44 87 LYS A C 1
ATOM 745 O O . LYS A 1 87 ? -7.848 5.827 20.874 1.00 63.44 87 LYS A O 1
ATOM 750 N N . GLU A 1 88 ? -8.912 7.049 19.294 1.00 51.56 88 GLU A N 1
ATOM 751 C CA . GLU A 1 88 ? -9.577 8.029 20.171 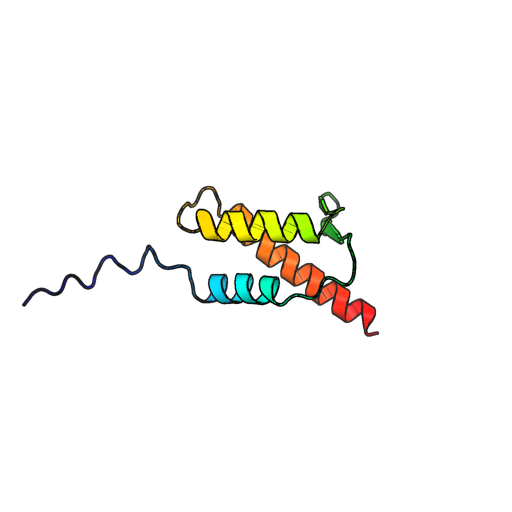1.00 51.56 88 GLU A CA 1
ATOM 752 C C . GLU A 1 88 ? -11.004 7.582 20.521 1.00 51.56 88 GLU A C 1
ATOM 754 O O . GLU A 1 88 ? -11.417 7.834 21.677 1.00 51.56 88 GLU A O 1
#

Solvent-accessible surface area (backbone atoms only — not comparable to full-atom values): 5577 Å² total; per-residue (Å²): 140,82,80,89,81,81,72,75,82,83,77,59,85,50,69,70,56,51,54,52,50,52,50,60,75,70,55,79,81,88,66,50,62,48,69,84,44,100,89,40,73,40,77,48,40,66,60,50,52,52,53,42,53,52,48,39,76,76,35,71,88,42,77,90,46,50,65,49,54,52,51,51,56,54,47,52,53,54,52,57,51,54,56,51,65,76,72,112

pLDDT: mean 81.58, std 15.47, range [41.59, 95.12]

Radius of gyration: 16.22 Å; Cα contacts (8 Å, |Δi|>4): 51; chains: 1; bounding box: 57×20×37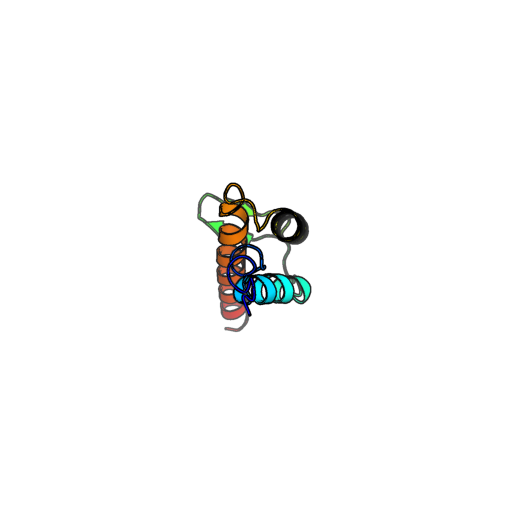 Å

Sequence (88 aa):
MGIFAGVNHLYTMNEELKQLLEWFDNYQITFNEIRLSPCQYIFDLRKFISVQTNSVRKNWENPTFEYDIISLYQLKKVLEEKEKENKE